Protein AF-A0A095Y2F0-F1 (afdb_monomer_lite)

Secondary structure (DSSP, 8-state):
-PPPHHHHHHHHHHHHHHHHH--TT-GGGSHHHHIIIIITTTS---HHHHHHHTT--PPPPP--TTS--HHHHHHT-

Sequence (77 aa):
MKHHKSTIERTKMLRSITERYYEAGNNRRCYKAIWKRYINPIYPMCYRTYLNYLNIPTTPPKVDALQLTLFDYFDNQ

Foldseek 3Di:
DDDDPVLVVLLVVLVVQLVVQADPPDPCRHLVNSCVPPNCVVPPDDSVVSCVSVVNDDPDPDDDPPDDDPVNVVVVD

Radius of gyration: 17.55 Å; chains: 1; bounding box: 47×22×43 Å

Structure (mmCIF, N/CA/C/O backbone):
data_AF-A0A095Y2F0-F1
#
_entry.id   AF-A0A095Y2F0-F1
#
loop_
_atom_site.group_PDB
_atom_site.id
_atom_site.type_symbol
_atom_site.label_atom_id
_atom_site.label_alt_id
_atom_site.label_comp_id
_atom_site.label_asym_id
_atom_site.label_entity_id
_atom_site.label_seq_id
_atom_site.pdbx_PDB_ins_code
_atom_site.Cartn_x
_atom_site.Cartn_y
_atom_site.Cartn_z
_atom_site.occupancy
_atom_site.B_iso_or_equiv
_atom_site.auth_seq_id
_atom_site.auth_comp_id
_atom_site.auth_asym_id
_atom_site.auth_atom_id
_atom_site.pdbx_PDB_model_num
ATOM 1 N N . MET A 1 1 ? 18.052 9.321 -8.726 1.00 58.56 1 MET A N 1
ATOM 2 C CA . MET A 1 1 ? 18.085 7.840 -8.757 1.00 58.56 1 MET A CA 1
ATOM 3 C C . MET A 1 1 ? 16.878 7.355 -9.564 1.00 58.56 1 MET A C 1
ATOM 5 O O . MET A 1 1 ? 15.760 7.663 -9.177 1.00 58.56 1 MET A O 1
ATOM 9 N N . LYS A 1 2 ? 17.065 6.725 -10.736 1.00 73.00 2 LYS A N 1
ATOM 10 C CA . LYS A 1 2 ? 15.940 6.225 -11.557 1.00 73.00 2 LYS A CA 1
ATOM 11 C C . LYS A 1 2 ? 15.421 4.915 -10.959 1.00 73.00 2 LYS A C 1
ATOM 13 O O . LYS A 1 2 ? 16.213 4.013 -10.704 1.00 73.00 2 LYS A O 1
ATOM 18 N N . HIS A 1 3 ? 14.111 4.801 -10.750 1.00 73.25 3 HIS A N 1
ATOM 19 C CA . HIS A 1 3 ? 13.510 3.526 -10.358 1.00 73.25 3 HIS A CA 1
ATOM 20 C C . HIS A 1 3 ? 13.666 2.495 -11.480 1.00 73.25 3 HIS A C 1
ATOM 22 O O . HIS A 1 3 ? 13.585 2.823 -12.665 1.00 73.25 3 HIS A O 1
ATOM 28 N N . HIS A 1 4 ? 13.889 1.239 -11.097 1.00 83.81 4 HIS A N 1
ATOM 29 C CA . HIS A 1 4 ? 13.987 0.136 -12.043 1.00 83.81 4 HIS A CA 1
ATOM 30 C C . HIS A 1 4 ? 12.643 -0.082 -12.767 1.00 83.81 4 HIS A C 1
ATOM 32 O O . HIS A 1 4 ? 11.578 0.107 -12.171 1.00 83.81 4 HIS A O 1
ATOM 38 N N . LYS A 1 5 ? 12.680 -0.495 -14.044 1.00 84.50 5 LYS A N 1
ATOM 39 C CA . LYS A 1 5 ? 11.485 -0.615 -14.906 1.00 84.50 5 LYS A CA 1
ATOM 40 C C . LYS A 1 5 ? 10.379 -1.475 -14.278 1.00 84.50 5 LYS A C 1
ATOM 42 O O . LYS A 1 5 ? 9.224 -1.064 -14.283 1.00 84.50 5 LYS A O 1
ATOM 47 N N . SER A 1 6 ? 10.725 -2.611 -13.667 1.00 86.00 6 SER A N 1
ATOM 48 C CA . SER A 1 6 ? 9.741 -3.494 -13.017 1.00 86.00 6 SER A CA 1
ATOM 49 C C . SER A 1 6 ? 9.004 -2.833 -11.845 1.00 86.00 6 SER A C 1
ATOM 51 O O . SER A 1 6 ? 7.814 -3.074 -11.655 1.00 86.00 6 SER A O 1
ATOM 53 N N . THR A 1 7 ? 9.669 -1.952 -11.092 1.00 85.81 7 THR A N 1
ATOM 54 C CA . THR A 1 7 ? 9.049 -1.204 -9.989 1.00 85.81 7 THR A CA 1
ATOM 55 C C . THR A 1 7 ? 8.032 -0.197 -10.511 1.00 85.81 7 THR A C 1
ATOM 57 O O . THR A 1 7 ? 6.968 -0.045 -9.921 1.00 85.81 7 THR A O 1
ATOM 60 N N . ILE A 1 8 ? 8.329 0.462 -11.634 1.00 89.31 8 ILE A N 1
ATOM 61 C CA . ILE A 1 8 ? 7.418 1.427 -12.262 1.00 89.31 8 ILE A CA 1
ATOM 62 C C . ILE A 1 8 ? 6.139 0.724 -12.721 1.00 89.31 8 ILE A C 1
ATOM 64 O O . ILE A 1 8 ? 5.041 1.178 -12.402 1.00 89.31 8 ILE A O 1
ATOM 68 N N . GLU A 1 9 ? 6.275 -0.404 -13.419 1.00 91.00 9 GLU A N 1
ATOM 69 C CA . GLU A 1 9 ? 5.124 -1.176 -13.900 1.00 91.00 9 GLU A CA 1
ATOM 70 C C . GLU A 1 9 ? 4.298 -1.754 -12.746 1.00 91.00 9 GLU A C 1
ATOM 72 O O . GLU A 1 9 ? 3.068 -1.665 -12.756 1.00 91.00 9 GLU A O 1
ATOM 77 N N . ARG A 1 10 ? 4.956 -2.242 -11.685 1.00 90.06 10 ARG A N 1
ATOM 78 C CA . ARG A 1 10 ? 4.268 -2.685 -10.466 1.00 90.06 10 ARG A CA 1
ATOM 79 C C . ARG A 1 10 ? 3.452 -1.552 -9.842 1.00 90.06 10 ARG A C 1
ATOM 81 O O . ARG A 1 10 ? 2.287 -1.758 -9.514 1.00 90.06 10 ARG A O 1
ATOM 88 N N . THR A 1 11 ? 4.026 -0.355 -9.716 1.00 91.31 11 THR A N 1
ATOM 89 C CA . THR A 1 11 ? 3.321 0.814 -9.170 1.00 91.31 11 THR A CA 1
ATOM 90 C C . THR A 1 11 ? 2.120 1.212 -10.026 1.00 91.31 11 THR A C 1
ATOM 92 O O . THR A 1 11 ? 1.056 1.487 -9.476 1.00 91.31 11 THR A O 1
ATOM 95 N N . LYS A 1 12 ? 2.249 1.211 -11.359 1.00 92.62 12 LYS A N 1
ATOM 96 C CA . LYS A 1 12 ? 1.126 1.505 -12.268 1.00 92.62 12 LYS A CA 1
ATOM 97 C C . LYS A 1 12 ? -0.028 0.522 -12.081 1.00 92.62 12 LYS A C 1
ATOM 99 O O . LYS A 1 12 ? -1.175 0.942 -11.972 1.00 92.62 12 LYS A O 1
ATOM 104 N N . MET A 1 13 ? 0.278 -0.771 -11.996 1.00 93.00 13 MET A N 1
ATOM 105 C CA . MET A 1 13 ? -0.735 -1.805 -11.798 1.00 93.00 13 MET A CA 1
ATOM 106 C C . MET A 1 13 ? -1.413 -1.688 -10.424 1.00 93.00 13 MET A C 1
ATOM 108 O O . MET A 1 13 ? -2.635 -1.742 -10.319 1.00 93.00 13 MET A O 1
ATOM 112 N N . LEU A 1 14 ? -0.637 -1.462 -9.361 1.00 93.50 14 LEU A N 1
ATOM 113 C CA . LEU A 1 14 ? -1.190 -1.253 -8.021 1.00 93.50 14 LEU A CA 1
ATOM 114 C C . LEU A 1 14 ? -2.157 -0.065 -7.989 1.00 93.50 14 LEU A C 1
ATOM 116 O O . LEU A 1 14 ? -3.226 -0.165 -7.384 1.00 93.50 14 LEU A O 1
ATOM 120 N N . ARG A 1 15 ? -1.803 1.038 -8.660 1.00 93.69 15 ARG A N 1
ATOM 121 C CA . ARG A 1 15 ? -2.670 2.216 -8.783 1.00 93.69 15 ARG A CA 1
ATOM 122 C C . ARG A 1 15 ? -3.962 1.889 -9.518 1.00 93.69 15 ARG A C 1
ATOM 124 O O . ARG A 1 15 ? -5.020 2.198 -8.985 1.00 93.69 15 ARG A O 1
ATOM 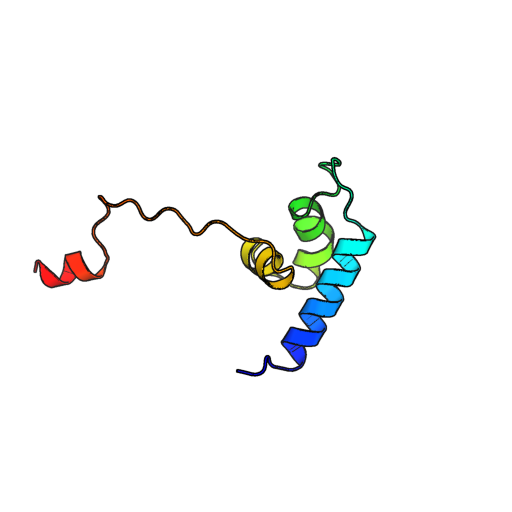131 N N . SER A 1 16 ? -3.899 1.182 -10.647 1.00 95.12 16 SER A N 1
ATOM 132 C CA . SER A 1 16 ? -5.105 0.845 -11.415 1.00 95.12 16 SER A CA 1
ATOM 133 C C . SER A 1 16 ? -6.070 -0.068 -10.648 1.00 95.12 16 SER A C 1
ATOM 135 O O . SER A 1 16 ? -7.281 0.147 -10.683 1.00 95.12 16 SER A O 1
ATOM 137 N N . ILE A 1 17 ? -5.563 -1.052 -9.892 1.00 94.19 17 ILE A N 1
ATOM 138 C CA . ILE A 1 17 ? -6.400 -1.880 -9.005 1.00 94.19 17 ILE A CA 1
ATOM 139 C C . ILE A 1 17 ? -7.008 -1.028 -7.892 1.00 94.19 17 ILE A C 1
ATOM 141 O O . ILE A 1 17 ? -8.191 -1.166 -7.581 1.00 94.19 17 ILE A O 1
ATOM 145 N N . THR A 1 18 ? -6.205 -0.160 -7.280 1.00 93.75 18 THR A N 1
ATOM 146 C CA . THR A 1 18 ? -6.660 0.667 -6.161 1.00 93.75 18 THR A CA 1
ATOM 147 C C . THR A 1 18 ? -7.751 1.631 -6.611 1.00 93.75 18 THR A C 1
ATOM 149 O O . THR A 1 18 ? -8.811 1.643 -6.001 1.00 93.75 18 THR A O 1
ATOM 152 N N . GLU A 1 19 ? -7.552 2.359 -7.709 1.00 93.50 19 GLU A N 1
ATOM 153 C CA . GLU A 1 19 ? -8.537 3.290 -8.277 1.00 93.50 19 GLU A CA 1
ATOM 154 C C . GLU A 1 19 ? -9.848 2.597 -8.659 1.00 93.50 19 GLU A C 1
ATOM 156 O O . GLU A 1 19 ? -10.923 3.146 -8.442 1.00 93.50 19 GLU A O 1
ATOM 161 N N . ARG A 1 20 ? -9.781 1.359 -9.164 1.00 94.94 20 ARG A N 1
ATOM 162 C CA . ARG A 1 20 ? -10.974 0.599 -9.555 1.00 94.94 20 ARG A CA 1
ATOM 163 C C . ARG A 1 20 ? -11.862 0.204 -8.375 1.00 94.94 20 ARG A C 1
ATOM 165 O O . ARG A 1 20 ? -13.075 0.101 -8.539 1.00 94.94 20 ARG A O 1
ATOM 172 N N . TYR A 1 21 ? -11.268 -0.101 -7.222 1.00 93.44 21 TYR A N 1
ATOM 173 C CA . TYR A 1 21 ? -11.997 -0.680 -6.087 1.00 93.44 21 TYR A CA 1
ATOM 174 C C . TYR A 1 21 ? -12.115 0.244 -4.878 1.00 93.44 21 TYR A C 1
ATOM 176 O O . TYR A 1 21 ? -12.877 -0.081 -3.969 1.00 93.44 21 TYR A O 1
ATOM 184 N N . TYR A 1 22 ? -11.363 1.341 -4.828 1.00 94.44 22 TYR A N 1
ATOM 185 C CA . TYR A 1 22 ? -11.365 2.261 -3.700 1.00 94.44 22 TYR A CA 1
ATOM 186 C C . TYR A 1 22 ? -12.620 3.127 -3.682 1.00 94.44 22 TYR A C 1
ATOM 188 O O . TYR A 1 22 ? -12.964 3.780 -4.660 1.00 94.44 22 TYR A O 1
ATOM 196 N N . GLU A 1 23 ? -13.280 3.153 -2.526 1.00 92.12 23 GLU A N 1
ATOM 197 C CA . GLU A 1 23 ? -14.408 4.037 -2.246 1.00 92.12 23 GLU A CA 1
ATOM 198 C C . GLU A 1 23 ? -14.179 4.723 -0.902 1.00 92.12 23 GLU A C 1
ATOM 200 O O . GLU A 1 23 ?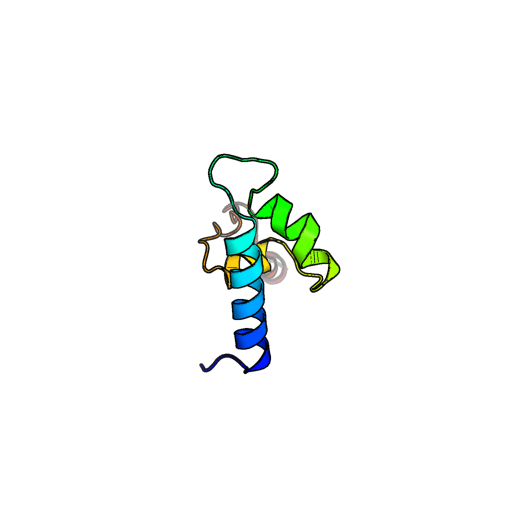 -14.036 4.064 0.135 1.00 92.12 23 GLU A O 1
ATOM 205 N N . ALA A 1 24 ? -14.158 6.057 -0.910 1.00 89.00 24 ALA A N 1
ATOM 206 C CA . ALA A 1 24 ? -14.063 6.840 0.314 1.00 89.00 24 ALA A CA 1
ATOM 207 C C . ALA A 1 24 ? -15.298 6.593 1.201 1.00 89.00 24 ALA A C 1
ATOM 209 O O . ALA A 1 24 ? -16.426 6.558 0.720 1.00 89.00 24 ALA A O 1
ATOM 210 N N . GLY A 1 25 ? -15.082 6.393 2.503 1.00 88.50 25 GLY A N 1
ATOM 211 C CA . GLY A 1 25 ? -16.160 6.133 3.467 1.00 88.50 25 GLY A CA 1
ATOM 212 C C . GLY A 1 25 ? -16.666 4.684 3.518 1.00 88.50 25 GLY A C 1
ATOM 213 O O . GLY A 1 25 ? -17.432 4.347 4.416 1.00 88.50 25 GLY A O 1
ATOM 214 N N . ASN A 1 26 ? -16.209 3.791 2.631 1.00 92.31 26 ASN A N 1
ATOM 215 C CA . ASN A 1 26 ? -16.596 2.379 2.650 1.00 92.31 26 ASN A CA 1
ATOM 216 C C . ASN A 1 26 ? -15.489 1.494 3.245 1.00 92.31 26 ASN A C 1
ATOM 218 O O . ASN A 1 26 ? -14.502 1.158 2.588 1.00 92.31 26 ASN A O 1
ATOM 222 N N . ASN A 1 27 ? -15.686 1.012 4.476 1.00 88.56 27 ASN A N 1
ATOM 223 C CA . ASN A 1 27 ? -14.715 0.150 5.165 1.00 88.56 27 ASN A CA 1
ATOM 224 C C . ASN A 1 27 ? -14.408 -1.162 4.421 1.00 88.56 27 ASN A C 1
ATOM 226 O O . ASN A 1 27 ? -13.308 -1.701 4.547 1.00 88.56 27 ASN A O 1
ATOM 230 N N . ARG A 1 28 ? -15.343 -1.683 3.612 1.00 90.75 28 ARG A N 1
ATOM 231 C CA . ARG A 1 28 ? -15.118 -2.899 2.807 1.00 90.75 28 ARG A CA 1
ATOM 232 C C . ARG A 1 28 ? -14.228 -2.643 1.589 1.00 90.75 28 ARG A C 1
ATOM 234 O O . ARG A 1 28 ? -13.727 -3.613 1.016 1.00 90.75 28 ARG A O 1
ATOM 241 N N . ARG A 1 29 ? -14.063 -1.375 1.206 1.00 91.94 29 ARG A N 1
ATO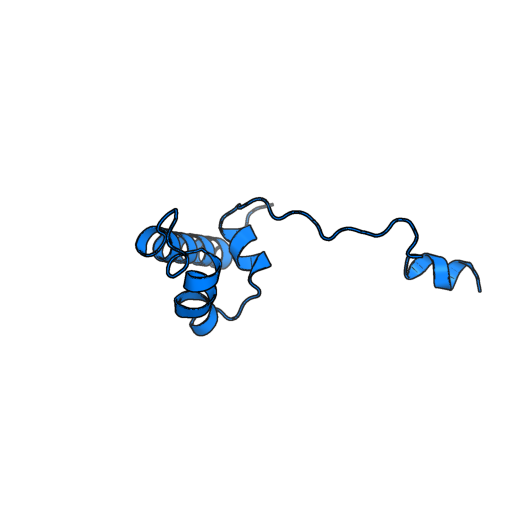M 242 C CA . ARG A 1 29 ? -13.313 -0.879 0.044 1.00 91.94 29 ARG A CA 1
ATOM 243 C C . ARG A 1 29 ? -12.225 0.129 0.436 1.00 91.94 29 ARG A C 1
ATOM 245 O O . ARG A 1 29 ? -11.738 0.889 -0.393 1.00 91.94 29 ARG A O 1
ATOM 252 N N . CYS A 1 30 ? -11.787 0.100 1.694 1.00 93.00 30 CYS A N 1
ATOM 253 C CA . CYS A 1 30 ? -10.632 0.872 2.137 1.00 93.00 30 CYS A CA 1
ATOM 254 C C . CYS A 1 30 ? -9.321 0.283 1.582 1.00 93.00 30 CYS A C 1
ATOM 256 O O . CYS A 1 30 ? -9.259 -0.889 1.195 1.00 93.00 30 CYS A O 1
ATOM 258 N N . TYR A 1 31 ? -8.236 1.065 1.624 1.00 93.94 31 TYR A N 1
ATOM 259 C CA . TYR A 1 31 ? -6.906 0.647 1.158 1.00 93.94 31 TYR A CA 1
ATOM 260 C C . TYR A 1 31 ? -6.462 -0.707 1.725 1.00 93.94 31 TYR A C 1
ATOM 262 O O . TYR A 1 31 ? -5.950 -1.551 0.991 1.00 93.94 31 TYR A O 1
ATOM 270 N N . LYS A 1 32 ? -6.696 -0.947 3.020 1.00 93.88 32 LYS A N 1
ATOM 271 C CA . LYS A 1 32 ? -6.326 -2.201 3.689 1.00 93.88 32 LYS A CA 1
ATOM 272 C C . LYS A 1 32 ? -7.142 -3.396 3.187 1.00 93.88 32 LYS A C 1
ATOM 274 O O . LYS A 1 32 ? -6.592 -4.485 3.030 1.00 93.88 32 LYS A O 1
ATOM 279 N N . ALA A 1 33 ? -8.434 -3.205 2.922 1.00 95.00 33 ALA A N 1
ATOM 280 C CA . ALA A 1 33 ? -9.305 -4.258 2.403 1.00 95.00 33 ALA A CA 1
ATOM 281 C C . ALA A 1 33 ? -8.935 -4.633 0.962 1.00 95.00 33 ALA A C 1
ATOM 283 O O . ALA A 1 33 ? -8.851 -5.820 0.643 1.00 95.00 33 ALA A O 1
ATOM 284 N N . ILE A 1 34 ? -8.652 -3.632 0.123 1.00 95.31 34 ILE A N 1
ATOM 285 C CA . ILE A 1 34 ? -8.188 -3.826 -1.257 1.00 95.31 34 ILE A CA 1
ATOM 286 C C . ILE A 1 34 ? -6.848 -4.550 -1.267 1.00 95.31 34 ILE A C 1
ATOM 288 O O . ILE A 1 34 ? -6.704 -5.555 -1.962 1.00 95.31 34 ILE A O 1
ATOM 292 N N . TRP A 1 35 ? -5.900 -4.095 -0.442 1.00 96.00 35 TRP A N 1
ATOM 293 C CA . TRP A 1 35 ? -4.599 -4.738 -0.310 1.00 96.00 35 TRP A CA 1
ATOM 294 C C . TRP A 1 35 ? -4.740 -6.218 0.043 1.00 96.00 35 TRP A C 1
ATOM 296 O O . TRP A 1 35 ? -4.193 -7.072 -0.649 1.00 96.00 35 TRP A O 1
ATOM 306 N N . LYS A 1 36 ? -5.539 -6.535 1.069 1.00 95.62 36 LYS A N 1
ATOM 307 C CA . LYS A 1 36 ? -5.722 -7.914 1.531 1.00 95.62 36 LYS A CA 1
ATOM 308 C C . LYS A 1 36 ? -6.393 -8.810 0.482 1.00 95.62 36 LYS A C 1
ATOM 310 O O . LYS A 1 36 ? -6.031 -9.977 0.384 1.00 95.62 36 LYS A O 1
ATOM 315 N N . ARG A 1 37 ? -7.379 -8.293 -0.260 1.00 94.75 37 ARG A N 1
ATOM 316 C CA . ARG A 1 37 ? -8.209 -9.089 -1.184 1.00 94.75 37 ARG A CA 1
ATOM 317 C C . ARG A 1 37 ? -7.633 -9.221 -2.588 1.00 94.75 37 ARG A C 1
ATOM 319 O O . ARG A 1 37 ? -7.729 -10.297 -3.160 1.00 94.75 37 ARG A O 1
ATOM 326 N N . TYR A 1 38 ? -7.079 -8.144 -3.139 1.00 94.19 38 TYR A N 1
ATOM 327 C CA . TYR A 1 38 ? -6.689 -8.093 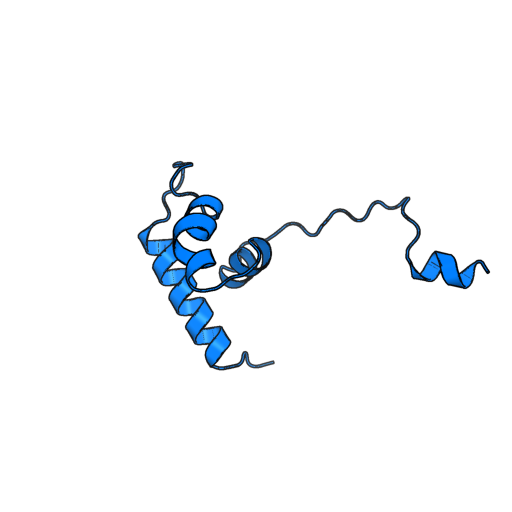-4.551 1.00 94.19 38 TYR A CA 1
ATOM 328 C C . TYR A 1 38 ? -5.178 -8.072 -4.747 1.00 94.19 38 TYR A C 1
ATOM 330 O O . TYR A 1 38 ? -4.680 -8.678 -5.686 1.00 94.19 38 TYR A O 1
ATOM 338 N N . ILE A 1 39 ? -4.438 -7.390 -3.873 1.00 93.81 39 ILE A N 1
ATOM 339 C CA . ILE A 1 39 ? -3.013 -7.126 -4.108 1.00 93.81 39 ILE A CA 1
ATOM 340 C C . ILE A 1 39 ? -2.143 -8.216 -3.501 1.00 93.81 39 ILE A C 1
ATOM 342 O O . ILE A 1 39 ? -1.332 -8.796 -4.210 1.00 93.81 39 ILE A O 1
ATOM 346 N N . ASN A 1 40 ? -2.325 -8.521 -2.216 1.00 94.38 40 ASN A N 1
ATOM 347 C CA . ASN A 1 40 ? -1.492 -9.476 -1.486 1.00 94.38 40 ASN A CA 1
ATOM 348 C C . ASN A 1 40 ? -1.435 -10.882 -2.125 1.00 94.38 40 ASN A C 1
ATOM 350 O O . ASN A 1 40 ? -0.361 -11.477 -2.100 1.00 94.38 40 ASN A O 1
ATOM 354 N N . PRO A 1 41 ? -2.519 -11.414 -2.732 1.00 93.75 41 PRO A N 1
ATOM 355 C CA . PRO A 1 41 ? -2.448 -12.689 -3.449 1.00 93.75 41 PRO A CA 1
ATOM 356 C C . PRO A 1 41 ? -1.586 -12.653 -4.721 1.00 93.75 41 PRO A C 1
ATOM 358 O O . PRO A 1 41 ? -1.017 -13.671 -5.093 1.00 93.75 41 PRO A O 1
ATOM 361 N N . ILE A 1 42 ? -1.494 -11.501 -5.395 1.00 92.31 42 ILE A N 1
ATOM 362 C CA . ILE A 1 42 ? -0.749 -11.339 -6.657 1.00 92.31 42 ILE A CA 1
ATOM 363 C C . ILE A 1 42 ? 0.701 -10.928 -6.370 1.00 92.31 42 ILE A C 1
ATOM 365 O O . ILE A 1 42 ? 1.644 -11.451 -6.956 1.00 92.31 42 ILE A O 1
ATOM 369 N N . TYR A 1 43 ? 0.873 -9.981 -5.450 1.00 89.69 43 TYR A N 1
ATOM 370 C CA . TYR A 1 43 ? 2.152 -9.474 -4.977 1.00 89.69 43 TYR A CA 1
ATOM 371 C C . TYR A 1 43 ? 2.168 -9.525 -3.450 1.00 89.69 43 TYR A C 1
ATOM 373 O O . TYR A 1 43 ? 1.672 -8.598 -2.805 1.00 89.69 43 TYR A O 1
ATOM 381 N N . PRO A 1 44 ? 2.751 -10.582 -2.862 1.00 91.19 44 PRO A N 1
ATOM 382 C CA . PRO A 1 44 ? 2.912 -10.683 -1.422 1.00 91.19 44 PRO A CA 1
ATOM 383 C C . PRO A 1 44 ? 3.835 -9.567 -0.938 1.00 91.19 44 PRO A C 1
ATOM 385 O O . PRO A 1 44 ? 5.019 -9.516 -1.271 1.00 91.19 44 PRO A O 1
ATOM 388 N N . MET A 1 45 ? 3.280 -8.622 -0.187 1.00 92.50 45 MET A N 1
ATOM 389 C CA . MET A 1 45 ? 4.015 -7.462 0.308 1.00 92.50 45 MET A CA 1
ATOM 390 C C . MET A 1 45 ? 3.329 -6.892 1.538 1.00 92.50 45 MET A C 1
ATOM 392 O O . MET A 1 45 ? 2.106 -6.956 1.660 1.00 92.50 45 MET A O 1
ATOM 396 N N . CYS A 1 46 ? 4.096 -6.275 2.435 1.00 92.06 46 CYS A N 1
ATOM 397 C CA . CYS A 1 46 ? 3.504 -5.646 3.606 1.00 92.06 46 CYS A CA 1
ATOM 398 C C . CYS A 1 46 ? 2.647 -4.428 3.221 1.00 92.06 46 CYS A C 1
ATOM 400 O O . CYS A 1 46 ? 2.900 -3.732 2.232 1.00 92.06 46 CYS A O 1
ATOM 402 N N . TYR A 1 47 ? 1.639 -4.146 4.049 1.00 93.38 47 TYR A N 1
ATOM 403 C CA . TYR A 1 47 ? 0.704 -3.041 3.833 1.00 93.38 47 TYR A CA 1
ATOM 404 C C . TYR A 1 47 ? 1.409 -1.680 3.714 1.00 93.38 47 TYR A C 1
ATOM 406 O O . TYR A 1 47 ? 1.040 -0.858 2.880 1.00 93.38 47 TYR A O 1
ATOM 414 N N . ARG A 1 48 ? 2.476 -1.461 4.492 1.00 91.19 48 ARG A N 1
ATOM 415 C CA . ARG A 1 48 ? 3.269 -0.226 4.441 1.00 91.19 48 ARG A CA 1
ATOM 416 C C . ARG A 1 48 ? 3.931 -0.019 3.077 1.00 91.19 48 ARG A C 1
ATOM 418 O O . ARG A 1 48 ? 3.857 1.076 2.535 1.00 91.19 48 ARG A O 1
ATOM 425 N N . THR A 1 49 ? 4.532 -1.055 2.491 1.00 92.12 49 THR A N 1
ATOM 426 C CA . THR A 1 49 ? 5.126 -0.948 1.147 1.00 92.12 49 THR A CA 1
ATOM 427 C C . THR A 1 49 ? 4.064 -0.622 0.100 1.00 92.12 49 THR A C 1
ATOM 429 O O . THR A 1 49 ? 4.331 0.114 -0.845 1.00 92.12 49 THR A O 1
ATOM 432 N N . TYR A 1 50 ? 2.843 -1.123 0.281 1.00 93.81 50 TYR A N 1
ATOM 433 C CA . TYR A 1 50 ? 1.734 -0.830 -0.621 1.00 93.81 50 TYR A CA 1
ATOM 434 C C . TYR A 1 50 ? 1.341 0.648 -0.552 1.00 93.81 50 TYR A C 1
ATOM 436 O O . TYR A 1 50 ? 1.261 1.301 -1.591 1.00 93.81 50 TYR A O 1
ATOM 444 N N . LEU A 1 51 ? 1.208 1.204 0.655 1.00 93.25 51 LEU A N 1
ATOM 445 C CA . LEU A 1 51 ? 0.969 2.638 0.839 1.00 93.25 51 LEU A CA 1
ATOM 446 C C . LEU A 1 51 ? 2.107 3.496 0.271 1.00 93.25 51 LEU A C 1
ATOM 448 O O . LEU A 1 51 ? 1.837 4.505 -0.378 1.00 93.25 51 LEU A O 1
ATOM 452 N N . ASN A 1 52 ? 3.360 3.062 0.436 1.00 90.94 52 ASN A N 1
ATOM 453 C CA . ASN A 1 52 ? 4.515 3.746 -0.146 1.00 90.94 52 ASN A CA 1
ATOM 454 C C . ASN A 1 52 ? 4.432 3.808 -1.680 1.00 90.94 52 ASN A C 1
ATOM 456 O O . ASN A 1 52 ? 4.704 4.855 -2.254 1.00 90.94 52 ASN A O 1
ATOM 460 N N . TYR A 1 53 ? 4.021 2.729 -2.359 1.00 90.75 53 TYR A N 1
ATOM 461 C CA . TYR A 1 53 ? 3.839 2.753 -3.819 1.00 90.75 53 TYR A CA 1
ATOM 462 C C . TYR A 1 53 ? 2.689 3.662 -4.272 1.00 90.75 53 TYR A C 1
ATOM 464 O O . TYR A 1 53 ? 2.734 4.229 -5.369 1.00 90.75 53 TYR A O 1
ATOM 472 N N . LEU A 1 54 ? 1.680 3.849 -3.423 1.00 90.62 54 LEU A N 1
ATOM 473 C CA . LEU A 1 54 ? 0.616 4.825 -3.645 1.00 90.62 54 LEU A CA 1
ATOM 474 C C . LEU A 1 54 ? 1.026 6.262 -3.281 1.00 90.62 54 LEU A C 1
ATOM 476 O O . LEU A 1 54 ? 0.238 7.175 -3.502 1.00 90.62 54 LEU A O 1
ATOM 480 N N . ASN A 1 55 ? 2.244 6.481 -2.770 1.00 88.06 55 ASN A N 1
ATOM 481 C CA . ASN A 1 55 ? 2.710 7.757 -2.219 1.00 88.06 55 ASN A CA 1
ATOM 482 C C . ASN A 1 55 ? 1.801 8.303 -1.100 1.00 88.06 55 ASN A C 1
ATOM 484 O O . ASN A 1 55 ? 1.692 9.515 -0.920 1.00 88.06 55 ASN A O 1
ATOM 488 N N . ILE A 1 56 ? 1.141 7.418 -0.347 1.00 83.62 56 ILE A N 1
ATOM 489 C CA . ILE A 1 56 ? 0.328 7.817 0.804 1.00 83.62 56 ILE A CA 1
ATOM 490 C C . ILE A 1 56 ? 1.277 8.035 1.988 1.00 83.62 56 ILE A C 1
ATOM 492 O O . ILE A 1 56 ? 2.025 7.110 2.333 1.00 83.62 56 ILE A O 1
ATOM 496 N N . PRO A 1 57 ? 1.267 9.222 2.625 1.00 74.31 57 PRO A N 1
ATOM 497 C CA . PRO A 1 57 ? 2.141 9.495 3.754 1.00 74.31 57 PRO A CA 1
ATOM 498 C C . PRO A 1 57 ? 1.837 8.496 4.870 1.00 74.31 57 PRO A C 1
ATOM 500 O O . PRO A 1 57 ? 0.736 8.453 5.417 1.00 74.31 57 PRO A O 1
ATOM 503 N N . THR A 1 58 ? 2.819 7.658 5.186 1.00 72.31 58 THR A N 1
ATOM 504 C CA . THR A 1 58 ? 2.748 6.757 6.334 1.00 72.31 58 THR A CA 1
ATOM 505 C C . THR A 1 58 ? 3.516 7.418 7.464 1.00 72.31 58 THR A C 1
ATOM 507 O O . THR A 1 58 ? 4.688 7.752 7.290 1.00 72.31 58 THR A O 1
ATOM 510 N N . THR A 1 59 ? 2.879 7.614 8.618 1.00 74.56 59 THR A N 1
ATOM 511 C CA . THR A 1 59 ? 3.582 8.099 9.808 1.00 74.56 59 THR A CA 1
ATOM 512 C C . THR A 1 59 ? 4.727 7.139 10.132 1.00 74.56 59 THR A C 1
ATOM 514 O O . THR A 1 59 ? 4.487 5.924 10.192 1.00 74.56 59 THR A O 1
ATOM 517 N N . PRO A 1 60 ? 5.964 7.636 10.315 1.00 72.88 60 PRO A N 1
ATOM 518 C CA . PRO A 1 60 ? 7.057 6.783 10.750 1.00 72.88 60 PRO A CA 1
ATOM 519 C C . PRO A 1 60 ? 6.688 6.125 12.089 1.00 72.88 60 PRO A C 1
ATOM 521 O O . PRO A 1 60 ? 5.898 6.690 12.854 1.00 72.88 60 PRO A O 1
ATOM 524 N N . PRO A 1 61 ? 7.207 4.917 12.369 1.00 72.31 61 PRO A N 1
ATOM 525 C CA . PRO A 1 61 ? 7.023 4.308 13.679 1.00 72.31 61 PRO A CA 1
ATOM 526 C C . PRO A 1 61 ? 7.529 5.283 14.749 1.00 72.31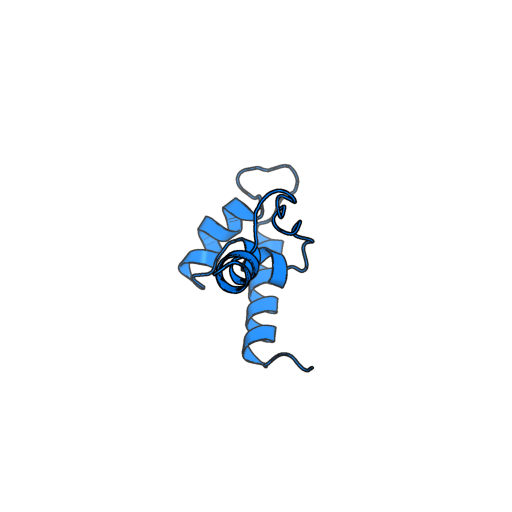 61 PRO A C 1
ATOM 528 O O . PRO A 1 61 ? 8.579 5.901 14.564 1.00 72.31 61 PRO A O 1
ATOM 531 N N . LYS A 1 62 ? 6.767 5.450 15.838 1.00 74.00 62 LYS A N 1
ATOM 532 C CA . LYS A 1 62 ? 7.230 6.231 16.988 1.00 74.00 62 LYS A CA 1
ATOM 533 C C . LYS A 1 62 ? 8.482 5.553 17.533 1.00 74.00 62 LYS A C 1
ATOM 535 O O . LYS A 1 62 ? 8.441 4.369 17.850 1.00 74.00 62 LYS A O 1
ATOM 540 N N . VAL A 1 63 ? 9.579 6.296 17.576 1.00 73.56 63 VAL A N 1
ATOM 541 C CA . VAL A 1 63 ? 10.786 5.893 18.291 1.00 73.56 63 VAL A CA 1
ATOM 542 C C . VAL A 1 63 ? 10.608 6.443 19.698 1.00 73.56 63 VAL A C 1
ATOM 544 O O . VAL A 1 63 ? 10.492 7.659 19.862 1.00 73.56 63 VAL A O 1
ATOM 547 N N . ASP A 1 64 ? 10.478 5.570 20.689 1.00 78.75 64 ASP A N 1
ATOM 548 C CA . ASP A 1 64 ? 10.340 6.011 22.072 1.00 78.75 64 ASP A CA 1
ATOM 549 C C . ASP A 1 64 ? 11.694 6.552 22.544 1.00 78.75 64 ASP A C 1
ATOM 551 O O . ASP A 1 64 ? 12.692 5.841 22.522 1.00 78.75 64 ASP A O 1
ATOM 555 N N . ALA A 1 65 ? 11.742 7.819 22.964 1.00 72.62 65 ALA A N 1
ATOM 556 C CA . ALA A 1 65 ? 12.991 8.499 23.334 1.00 72.62 65 ALA A CA 1
ATOM 557 C C . ALA A 1 65 ? 13.710 7.876 24.549 1.00 72.62 65 ALA A C 1
ATOM 559 O O . ALA A 1 65 ? 14.876 8.168 24.788 1.00 72.62 65 ALA A O 1
ATOM 560 N N . LEU A 1 66 ? 13.013 7.033 25.317 1.00 79.44 66 LEU A N 1
ATOM 561 C CA . LEU A 1 66 ? 13.567 6.280 26.446 1.00 79.44 66 LEU A CA 1
ATOM 562 C C . LEU A 1 66 ? 14.162 4.926 26.027 1.00 79.44 66 LEU A C 1
ATOM 564 O O . LEU A 1 66 ? 14.777 4.249 26.848 1.00 79.44 66 LEU A O 1
ATOM 568 N N . GLN A 1 67 ? 13.955 4.498 24.779 1.00 79.50 67 GLN A N 1
ATOM 569 C CA . GLN A 1 67 ? 14.491 3.244 24.274 1.00 79.50 67 GLN A CA 1
ATOM 570 C C . GLN A 1 67 ? 15.941 3.460 23.830 1.00 79.50 67 GLN A C 1
ATOM 572 O O . GLN A 1 67 ? 16.190 4.110 22.816 1.00 79.50 67 GLN A O 1
ATOM 577 N N .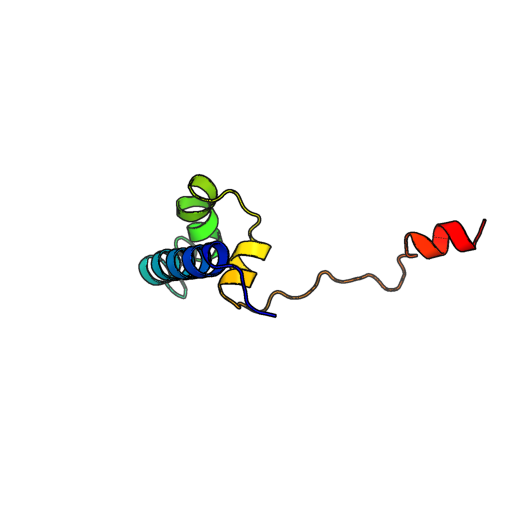 LEU A 1 68 ? 16.887 2.888 24.582 1.00 78.69 68 LEU A N 1
ATOM 578 C CA . LEU A 1 68 ? 18.288 2.803 24.168 1.00 78.69 68 LEU A CA 1
ATOM 579 C C . LEU A 1 68 ? 18.371 2.136 22.794 1.00 78.69 68 LEU A C 1
ATOM 581 O O . LEU A 1 68 ? 17.699 1.131 22.525 1.00 78.69 68 LEU A O 1
ATOM 585 N N . THR A 1 69 ? 19.182 2.705 21.911 1.00 80.50 69 THR A N 1
ATOM 586 C CA . THR A 1 69 ? 19.428 2.103 20.609 1.00 80.50 69 THR A CA 1
ATOM 587 C C . THR A 1 69 ? 20.258 0.835 20.772 1.00 80.50 69 THR A C 1
ATOM 589 O O . THR A 1 69 ? 20.954 0.631 21.767 1.00 80.50 69 THR A O 1
ATOM 592 N N . LEU A 1 70 ? 20.200 -0.038 19.764 1.00 80.06 70 LEU A N 1
ATOM 593 C CA . LEU A 1 70 ? 21.032 -1.241 19.730 1.00 80.06 70 LEU A CA 1
ATOM 594 C C . LEU A 1 70 ? 22.526 -0.904 19.877 1.00 80.06 70 LEU A C 1
ATOM 596 O O . LEU A 1 70 ? 23.260 -1.694 20.453 1.00 80.06 70 LEU A O 1
ATOM 600 N N . PHE A 1 71 ? 22.959 0.256 19.379 1.00 84.12 71 PHE A N 1
ATOM 601 C CA . PHE A 1 71 ? 24.346 0.710 19.461 1.00 84.12 71 PHE A CA 1
ATOM 602 C C . PHE A 1 71 ? 24.698 1.247 20.852 1.00 84.12 71 PHE A C 1
ATOM 604 O O . PHE A 1 71 ? 25.742 0.872 21.375 1.00 84.12 71 PHE A O 1
ATOM 611 N N . ASP A 1 72 ? 23.780 1.970 21.510 1.00 84.62 72 ASP A N 1
ATOM 612 C CA . ASP A 1 72 ? 23.986 2.431 22.893 1.00 84.62 72 ASP A CA 1
ATOM 613 C C . ASP A 1 72 ? 24.257 1.258 23.852 1.00 84.62 72 ASP A C 1
ATOM 615 O O . ASP A 1 72 ? 24.980 1.408 24.829 1.00 84.62 72 ASP A O 1
ATOM 619 N N . TYR A 1 73 ? 23.708 0.068 23.591 1.00 81.19 73 TYR A N 1
ATOM 620 C CA . TYR A 1 73 ? 24.002 -1.122 24.395 1.00 81.19 73 TYR A CA 1
ATOM 621 C C . TYR A 1 73 ? 25.461 -1.591 24.271 1.00 81.19 73 TYR A C 1
ATOM 623 O O . TYR A 1 73 ? 26.059 -1.984 25.270 1.00 81.19 73 TYR A O 1
ATOM 631 N N . PHE A 1 74 ? 26.029 -1.556 23.062 1.00 82.00 74 PHE A N 1
ATOM 632 C CA . PHE A 1 74 ? 27.400 -2.014 22.813 1.00 82.00 74 PHE A CA 1
ATOM 633 C C . PHE A 1 74 ? 28.451 -1.004 23.275 1.00 82.00 74 PHE A C 1
ATOM 635 O O . PHE A 1 74 ? 29.521 -1.420 23.701 1.00 82.00 74 PHE A O 1
ATOM 642 N N . ASP A 1 75 ? 28.138 0.291 23.241 1.00 82.25 75 ASP A N 1
ATOM 643 C CA . ASP A 1 75 ? 29.062 1.350 23.665 1.00 82.25 75 ASP A CA 1
ATOM 644 C C . ASP A 1 75 ? 29.187 1.466 25.200 1.00 82.25 75 ASP A C 1
ATOM 646 O O . ASP A 1 75 ? 30.106 2.110 25.701 1.00 82.25 75 ASP A O 1
ATOM 650 N N . ASN A 1 76 ? 28.270 0.845 25.956 1.00 73.62 76 ASN A N 1
ATOM 651 C CA . ASN A 1 76 ? 28.259 0.819 27.427 1.00 73.62 76 ASN A CA 1
ATOM 652 C C . ASN A 1 76 ? 28.848 -0.479 28.036 1.00 73.62 76 ASN A C 1
ATOM 654 O O . ASN A 1 76 ? 28.670 -0.722 29.234 1.00 73.62 76 ASN A O 1
ATOM 658 N N . GLN A 1 77 ? 29.499 -1.325 27.230 1.00 62.00 77 GLN A N 1
ATOM 659 C CA . GLN A 1 77 ? 30.238 -2.528 27.657 1.00 62.00 77 GLN A CA 1
ATOM 660 C C . GLN A 1 77 ? 31.739 -2.235 27.733 1.00 62.00 77 GLN A C 1
ATOM 662 O O . GLN A 1 77 ? 32.369 -2.722 28.698 1.00 62.00 77 GLN A O 1
#

pLDDT: mean 86.81, std 8.56, range [58.56, 96.0]